Protein AF-A0A6F9B7X6-F1 (afdb_monomer)

Nearest PDB structures (foldseek):
  5b0z-assembly1_E  TM=9.258E-01  e=5.264E-12  Homo sapiens
  8guk-assembly1_E  TM=9.309E-01  e=2.416E-11  Homo sapiens
  3aze-assembly1_E  TM=9.045E-01  e=1.058E-11  Homo sapiens
  6hts-assembly1_M  TM=9.095E-01  e=1.549E-11  Homo sapiens
  5ong-assembly1_E  TM=9.096E-01  e=2.128E-11  Xenopus laevis

Secondary structure (DSSP, 8-state):
--SHHHHHHTT-SS-----HHHHHHHH-----S-HHHHHHHHHHHHHHH-TTPPPPHHHHHHHHHHHHHHHHHHHHHHHHHHHHTT-SS--HHHHHHHHHHHTTS-TT------TTSS----------

Mean predicted aligned err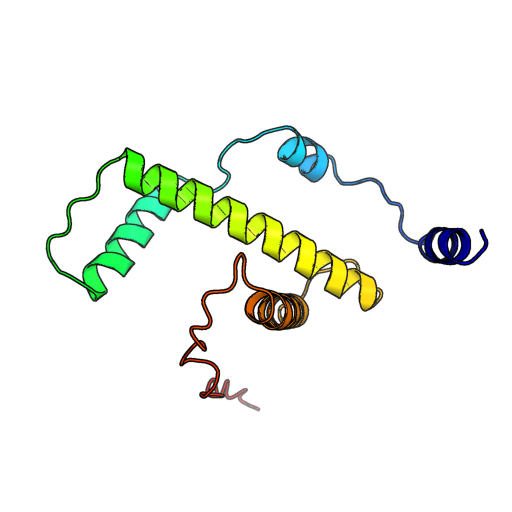or: 13.78 Å

Solvent-accessible surface area (backbone atoms only — not comparable to full-atom values): 8225 Å² total; per-residue (Å²): 136,75,62,68,54,54,60,56,59,75,61,73,83,62,88,84,66,77,49,74,62,58,58,47,58,74,71,46,90,71,81,85,69,62,66,68,67,51,52,49,50,55,50,56,62,45,45,79,78,42,79,91,75,83,80,55,74,66,56,56,48,51,53,48,53,54,50,51,53,51,51,51,55,49,49,54,47,13,46,51,46,19,47,74,70,76,36,91,67,73,51,74,70,25,45,54,48,30,48,62,55,45,72,73,63,49,94,73,87,71,88,69,79,67,83,73,83,75,69,100,76,80,86,76,80,77,82,132

Sequence (128 aa):
MDTLFAWMAHSLVSSNRPTREIRRYQKSTELLIRKLPFQRLVREIAQDFKTDLRFQSSAVMALQEASEAYLVGLFEDTNLCAIHAKRVTIMPKDIQLARRIHDRHGPIGDGVPDRNVLEPRLSVTIPR

pLDDT: mean 73.91, std 21.25, range [29.67, 95.12]

Radius of gyration: 19.61 Å; Cα contacts (8 Å, |Δi|>4): 41; chains: 1; bounding box: 54×37×49 Å

Structure (mmCIF, N/CA/C/O backbone):
data_AF-A0A6F9B7X6-F1
#
_entry.id   AF-A0A6F9B7X6-F1
#
loop_
_atom_site.group_PDB
_atom_site.id
_atom_site.type_symbol
_atom_site.label_atom_id
_atom_site.label_alt_id
_atom_site.label_comp_id
_atom_site.label_asym_id
_atom_site.label_entity_id
_atom_site.label_seq_id
_atom_site.pdbx_PDB_ins_code
_atom_site.Cartn_x
_atom_site.Cartn_y
_atom_site.Cartn_z
_atom_site.occupancy
_atom_site.B_iso_or_equiv
_atom_site.auth_seq_id
_atom_site.auth_comp_id
_atom_site.auth_asym_id
_atom_site.auth_atom_id
_atom_site.pdbx_PDB_model_num
ATOM 1 N N . MET A 1 1 ? 33.908 -16.698 -14.553 1.00 41.03 1 MET A N 1
ATOM 2 C CA . MET A 1 1 ? 33.518 -15.363 -14.050 1.00 41.03 1 MET A CA 1
ATOM 3 C C . MET A 1 1 ? 32.746 -14.601 -15.139 1.00 41.03 1 MET A C 1
ATOM 5 O O . MET A 1 1 ? 32.768 -13.381 -15.167 1.00 41.03 1 MET A O 1
ATOM 9 N N . ASP A 1 2 ? 31.994 -15.301 -16.008 1.00 42.72 2 ASP A N 1
ATOM 10 C CA . ASP A 1 2 ? 31.702 -14.783 -17.363 1.00 42.72 2 ASP A CA 1
ATOM 11 C C . ASP A 1 2 ? 30.225 -14.897 -17.778 1.00 42.72 2 ASP A C 1
ATOM 13 O O . ASP A 1 2 ? 29.870 -14.673 -18.929 1.00 42.72 2 ASP A O 1
ATOM 17 N N . THR A 1 3 ? 29.330 -15.195 -16.835 1.00 46.34 3 THR A N 1
ATOM 18 C CA . THR A 1 3 ? 27.869 -15.128 -17.042 1.00 46.34 3 THR A CA 1
ATOM 19 C C . THR A 1 3 ? 27.224 -13.988 -16.256 1.00 46.34 3 THR A C 1
ATOM 21 O O . THR A 1 3 ? 26.248 -13.397 -16.716 1.00 46.34 3 THR A O 1
ATOM 24 N N . LEU A 1 4 ? 27.813 -13.596 -15.119 1.00 41.03 4 LEU A N 1
ATOM 25 C CA . LEU A 1 4 ? 27.338 -12.472 -14.305 1.00 41.03 4 LEU A CA 1
ATOM 26 C C . LEU A 1 4 ? 27.542 -11.119 -15.016 1.00 41.03 4 LEU A C 1
ATOM 28 O O . LEU A 1 4 ? 26.680 -10.244 -14.955 1.00 41.03 4 LEU A O 1
ATOM 32 N N . PHE A 1 5 ? 28.641 -10.972 -15.767 1.00 46.03 5 PHE A N 1
ATOM 33 C CA . PHE A 1 5 ? 28.927 -9.762 -16.547 1.00 46.03 5 PHE A CA 1
ATOM 34 C C . PHE A 1 5 ? 28.038 -9.628 -17.795 1.00 46.03 5 PHE A C 1
ATOM 36 O O . PHE A 1 5 ? 27.675 -8.515 -18.166 1.00 46.03 5 PHE A O 1
ATOM 43 N N . ALA A 1 6 ? 27.610 -10.741 -18.402 1.00 44.38 6 ALA A N 1
ATOM 44 C CA . ALA A 1 6 ? 26.679 -10.727 -19.534 1.00 44.38 6 ALA A CA 1
ATOM 45 C C . ALA A 1 6 ? 25.256 -10.305 -19.112 1.00 44.38 6 ALA A C 1
ATOM 47 O O . ALA A 1 6 ? 24.579 -9.584 -19.846 1.00 44.38 6 ALA A O 1
ATOM 48 N N . TRP A 1 7 ? 24.829 -10.675 -17.898 1.00 48.44 7 TRP A N 1
ATOM 49 C CA . TRP A 1 7 ? 23.554 -10.229 -17.319 1.00 48.44 7 TRP A CA 1
ATOM 50 C C . TRP A 1 7 ? 23.579 -8.739 -16.931 1.00 48.44 7 TRP A C 1
ATOM 52 O O . TRP A 1 7 ? 22.594 -8.020 -17.122 1.00 48.44 7 TRP A O 1
ATOM 62 N N . MET A 1 8 ? 24.735 -8.242 -16.473 1.00 43.72 8 MET A N 1
ATOM 63 C CA . MET A 1 8 ? 24.955 -6.809 -16.248 1.00 43.72 8 MET A CA 1
ATOM 64 C C . MET A 1 8 ? 24.997 -6.003 -17.556 1.00 43.72 8 MET A C 1
ATOM 66 O O . MET A 1 8 ? 24.408 -4.926 -17.621 1.00 43.72 8 MET A O 1
ATOM 70 N N . ALA A 1 9 ? 25.642 -6.514 -18.609 1.00 43.12 9 ALA A N 1
ATOM 71 C CA . ALA A 1 9 ? 25.821 -5.783 -19.864 1.00 43.12 9 ALA A CA 1
ATOM 72 C C . ALA A 1 9 ? 24.552 -5.730 -20.737 1.00 43.12 9 ALA A C 1
ATOM 74 O O . ALA A 1 9 ? 24.307 -4.720 -21.391 1.00 43.12 9 ALA A O 1
ATOM 75 N N . HIS A 1 10 ? 23.698 -6.759 -20.712 1.00 45.78 10 HIS A N 1
ATOM 76 C CA . HIS A 1 10 ? 22.424 -6.743 -21.450 1.00 45.78 10 HIS A CA 1
ATOM 77 C C . HIS A 1 10 ? 21.326 -5.903 -20.761 1.00 45.78 10 HIS A C 1
ATOM 79 O O . HIS A 1 10 ? 20.299 -5.610 -21.368 1.00 45.78 10 HIS A O 1
ATOM 85 N N . SER A 1 11 ? 21.558 -5.451 -19.522 1.00 45.19 11 SER A N 1
ATOM 86 C CA . SER A 1 11 ? 20.676 -4.511 -18.811 1.00 45.19 11 SER A CA 1
ATOM 87 C C . SER A 1 11 ? 20.948 -3.031 -19.153 1.00 45.19 11 SER A C 1
ATOM 89 O O . SER A 1 11 ? 20.285 -2.141 -18.623 1.00 45.19 11 SER A O 1
ATOM 91 N N . LEU A 1 12 ? 21.904 -2.734 -20.045 1.00 47.12 12 LEU A N 1
ATOM 92 C CA . LEU A 1 12 ? 22.328 -1.371 -20.398 1.00 47.12 12 LEU A CA 1
ATOM 93 C C . LEU A 1 12 ? 21.539 -0.757 -21.570 1.00 47.12 12 LEU A C 1
ATOM 95 O O . LEU A 1 12 ? 22.137 -0.219 -22.491 1.00 47.12 12 LEU A O 1
ATOM 99 N N . VAL A 1 13 ? 20.203 -0.764 -21.525 1.00 52.03 13 VAL A N 1
ATOM 100 C CA . VAL A 1 13 ? 19.378 0.264 -22.200 1.00 52.03 13 VAL A CA 1
ATOM 101 C C . VAL A 1 13 ? 18.134 0.540 -21.354 1.00 52.03 13 VAL A C 1
ATOM 103 O O . VAL A 1 13 ? 17.020 0.130 -21.656 1.00 52.03 13 VAL A O 1
ATOM 106 N N . SER A 1 14 ? 18.328 1.252 -20.255 1.00 42.03 14 SER A N 1
ATOM 107 C CA . SER A 1 14 ? 17.333 2.186 -19.735 1.00 42.03 14 SER A CA 1
ATOM 108 C C . SER A 1 14 ? 18.090 3.140 -18.835 1.00 42.03 14 SER A C 1
ATOM 110 O O . SER A 1 14 ? 18.809 2.701 -17.940 1.00 42.03 14 SER A O 1
ATOM 112 N N . SER A 1 15 ? 18.016 4.434 -19.120 1.00 45.91 15 SER A N 1
ATOM 113 C CA . SER A 1 15 ? 18.638 5.508 -18.348 1.00 45.91 15 SER A CA 1
ATOM 114 C C . SER A 1 15 ? 18.279 5.383 -16.860 1.00 45.91 15 SER A C 1
ATOM 116 O O . SER A 1 15 ? 17.266 5.906 -16.407 1.00 45.91 15 SER A O 1
ATOM 118 N N . ASN A 1 16 ? 19.100 4.665 -16.089 1.00 55.75 16 ASN A N 1
ATOM 119 C CA . ASN A 1 16 ? 18.772 4.221 -14.737 1.00 55.75 16 ASN A CA 1
ATOM 120 C C . ASN A 1 16 ? 19.094 5.313 -13.709 1.00 55.75 16 ASN A C 1
ATOM 122 O O . ASN A 1 16 ? 19.983 5.190 -12.865 1.00 55.75 16 ASN A O 1
ATOM 126 N N . ARG A 1 17 ? 18.395 6.445 -13.811 1.00 53.75 17 ARG A N 1
ATOM 127 C CA . ARG A 1 17 ? 18.284 7.380 -12.693 1.00 53.75 17 ARG A CA 1
ATOM 128 C C . ARG A 1 17 ? 16.959 7.083 -12.001 1.00 53.75 17 ARG A C 1
ATOM 130 O O . ARG A 1 17 ? 15.936 7.549 -12.501 1.00 53.75 17 ARG A O 1
ATOM 137 N N . PRO A 1 18 ? 16.954 6.356 -10.865 1.00 59.44 18 PRO A N 1
ATOM 138 C CA . PRO A 1 18 ? 15.759 6.284 -10.039 1.00 59.44 18 PRO A CA 1
ATOM 139 C C . PRO A 1 18 ? 15.314 7.714 -9.753 1.00 59.44 18 PRO A C 1
ATOM 141 O O . PRO A 1 18 ? 16.144 8.567 -9.400 1.00 59.44 18 PRO A O 1
ATOM 144 N N . THR A 1 19 ? 14.034 7.978 -10.009 1.00 74.19 19 THR A N 1
ATOM 145 C CA . THR A 1 19 ? 13.448 9.310 -9.900 1.00 74.19 19 THR A CA 1
ATOM 146 C C . THR A 1 19 ? 13.713 9.877 -8.505 1.00 74.19 19 THR A C 1
ATOM 148 O O . THR A 1 19 ? 13.932 9.147 -7.533 1.00 74.19 19 THR A O 1
ATOM 151 N N . ARG A 1 20 ? 13.718 11.210 -8.388 1.00 81.94 20 ARG A N 1
ATOM 152 C CA . ARG A 1 20 ? 13.938 11.896 -7.103 1.00 81.94 20 ARG A CA 1
ATOM 153 C C . ARG A 1 20 ? 12.994 11.379 -6.008 1.00 81.94 20 ARG A C 1
ATOM 155 O O . ARG A 1 20 ? 13.384 11.334 -4.848 1.00 81.94 20 ARG A O 1
ATOM 162 N N . GLU A 1 21 ? 11.790 10.970 -6.394 1.00 79.62 21 GLU A N 1
ATOM 163 C CA . GLU A 1 21 ? 10.777 10.390 -5.513 1.00 79.62 21 GLU A CA 1
ATOM 164 C C . GLU A 1 21 ? 11.175 9.012 -4.989 1.00 79.62 21 GLU A C 1
ATOM 166 O O . GLU A 1 21 ? 11.149 8.818 -3.780 1.00 79.62 21 GLU A O 1
ATOM 171 N N . ILE A 1 22 ? 11.650 8.100 -5.847 1.00 82.06 22 ILE A N 1
ATOM 172 C CA . ILE A 1 22 ? 12.121 6.771 -5.416 1.00 82.06 22 ILE A CA 1
ATOM 173 C C . ILE A 1 22 ? 13.239 6.920 -4.381 1.00 82.06 22 ILE A C 1
ATOM 175 O O . ILE A 1 22 ? 13.186 6.323 -3.313 1.00 82.06 22 ILE A O 1
ATOM 179 N N . ARG A 1 23 ? 14.215 7.796 -4.643 1.00 82.88 23 ARG A N 1
ATOM 180 C CA . ARG A 1 23 ? 15.321 8.043 -3.700 1.00 82.88 23 ARG A CA 1
ATOM 181 C C . ARG A 1 23 ? 14.854 8.668 -2.388 1.00 82.88 23 ARG A C 1
ATOM 183 O O . ARG A 1 23 ? 15.449 8.415 -1.346 1.00 82.88 23 ARG A O 1
ATOM 190 N N . ARG A 1 24 ? 13.829 9.522 -2.442 1.00 84.25 24 ARG A N 1
ATOM 191 C CA . ARG A 1 24 ? 13.240 10.143 -1.254 1.00 84.25 24 ARG A CA 1
ATOM 192 C C . ARG A 1 24 ? 12.545 9.087 -0.395 1.00 84.25 24 ARG A C 1
ATOM 194 O O . ARG A 1 24 ? 12.871 8.997 0.781 1.00 84.25 24 ARG A O 1
ATOM 201 N N . TYR A 1 25 ? 11.657 8.290 -0.987 1.00 85.81 25 TYR A N 1
ATOM 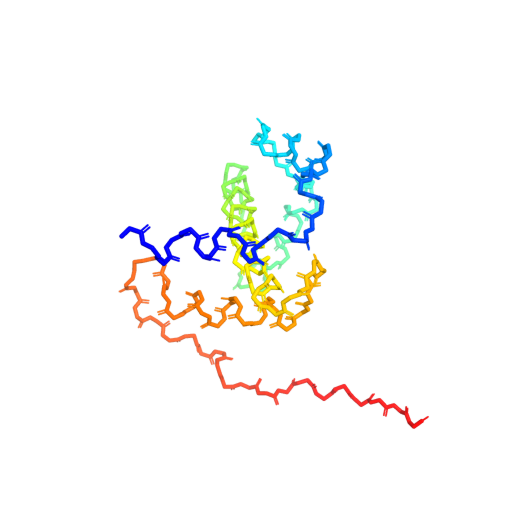202 C CA . TYR A 1 25 ? 10.862 7.286 -0.273 1.00 85.81 25 TYR A CA 1
ATOM 203 C C . TYR A 1 25 ? 11.665 6.059 0.161 1.00 85.81 25 TYR A C 1
ATOM 205 O O . TYR A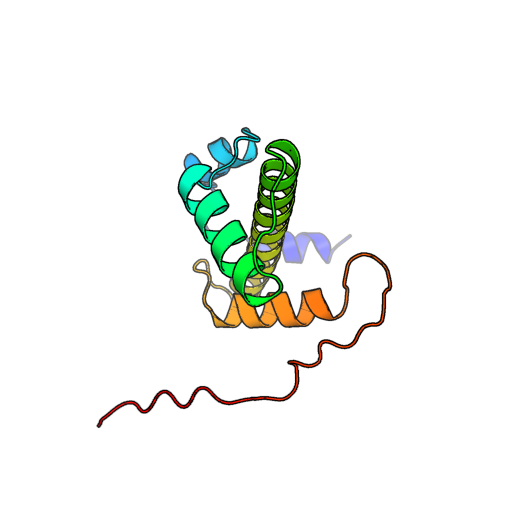 1 25 ? 11.306 5.432 1.141 1.00 85.81 25 TYR A O 1
ATOM 213 N N . GLN A 1 26 ? 12.785 5.747 -0.496 1.00 82.69 26 GLN A N 1
ATOM 214 C CA . GLN A 1 26 ? 13.726 4.733 -0.002 1.00 82.69 26 GLN A CA 1
ATOM 215 C C . GLN A 1 26 ? 14.563 5.221 1.191 1.00 82.69 26 GLN A C 1
ATOM 217 O O . GLN A 1 26 ? 15.135 4.410 1.913 1.00 82.69 26 GLN A O 1
ATOM 222 N N . LYS A 1 27 ? 14.682 6.541 1.388 1.00 85.31 27 LYS A N 1
ATOM 223 C CA . LYS A 1 27 ? 15.439 7.131 2.503 1.00 85.31 27 LYS A CA 1
ATOM 224 C C . LYS A 1 27 ? 14.561 7.396 3.726 1.00 85.31 27 LYS A C 1
ATOM 226 O O . LYS A 1 27 ? 15.079 7.423 4.841 1.00 85.31 27 LYS A O 1
ATOM 231 N N . SER A 1 28 ? 13.270 7.645 3.529 1.00 83.56 28 SER A N 1
ATOM 232 C CA . SER A 1 28 ? 12.305 7.791 4.615 1.00 83.56 28 SER A CA 1
ATOM 233 C C . SER A 1 28 ? 11.634 6.457 4.939 1.00 83.56 28 SER A C 1
ATOM 235 O O . SER A 1 28 ? 11.444 5.612 4.078 1.00 83.56 28 SER A O 1
ATOM 237 N N . THR A 1 29 ? 11.250 6.279 6.200 1.00 83.25 29 THR A N 1
ATOM 238 C CA . THR A 1 29 ? 10.417 5.158 6.671 1.00 83.25 29 THR A CA 1
ATOM 239 C C . THR A 1 29 ? 9.039 5.667 7.098 1.00 83.25 29 THR A C 1
ATOM 241 O O . THR A 1 29 ? 8.433 5.162 8.041 1.00 83.25 29 THR A O 1
ATOM 244 N N . GLU A 1 30 ? 8.589 6.764 6.486 1.00 87.00 30 GLU A N 1
ATOM 245 C CA . GLU A 1 30 ? 7.296 7.365 6.796 1.00 87.00 30 GLU A CA 1
ATOM 246 C C . GLU A 1 30 ? 6.175 6.563 6.133 1.00 87.00 30 GLU A C 1
ATOM 248 O O . GLU A 1 30 ? 6.301 6.152 4.982 1.00 87.00 30 GLU A O 1
ATOM 253 N N . LEU A 1 31 ? 5.074 6.365 6.859 1.00 88.75 31 LEU A N 1
ATOM 254 C CA . LEU A 1 31 ? 3.888 5.719 6.309 1.00 88.75 31 LEU A CA 1
ATOM 255 C C . LEU A 1 31 ? 3.283 6.596 5.211 1.00 88.75 31 LEU A C 1
ATOM 257 O O . LEU A 1 31 ? 3.012 7.783 5.425 1.00 88.75 31 LEU A O 1
ATOM 261 N N . LEU A 1 32 ? 3.064 6.003 4.044 1.00 91.12 32 LEU A N 1
ATOM 262 C CA . LEU A 1 32 ? 2.601 6.698 2.846 1.00 91.12 32 LEU A CA 1
ATOM 263 C C . LEU A 1 32 ? 1.073 6.771 2.788 1.00 91.12 32 LEU A C 1
ATOM 265 O O . LEU A 1 32 ? 0.512 7.699 2.195 1.00 91.12 32 LEU A O 1
ATOM 269 N N . ILE A 1 33 ? 0.379 5.824 3.425 1.00 92.00 33 ILE A N 1
ATOM 270 C CA . ILE A 1 33 ? -1.081 5.811 3.476 1.00 92.00 33 ILE A CA 1
ATOM 271 C C . ILE A 1 33 ? -1.556 6.737 4.603 1.00 92.00 33 ILE A C 1
ATOM 273 O O . ILE A 1 33 ? -1.077 6.718 5.739 1.00 92.00 33 ILE A O 1
ATOM 277 N N . ARG A 1 34 ? -2.556 7.578 4.314 1.00 94.31 34 ARG A N 1
ATOM 278 C CA . ARG A 1 34 ? -3.160 8.433 5.346 1.00 94.31 34 ARG A CA 1
ATOM 279 C C . ARG A 1 34 ? -3.827 7.563 6.422 1.00 94.31 34 ARG A C 1
ATOM 281 O O . ARG A 1 34 ? -4.672 6.727 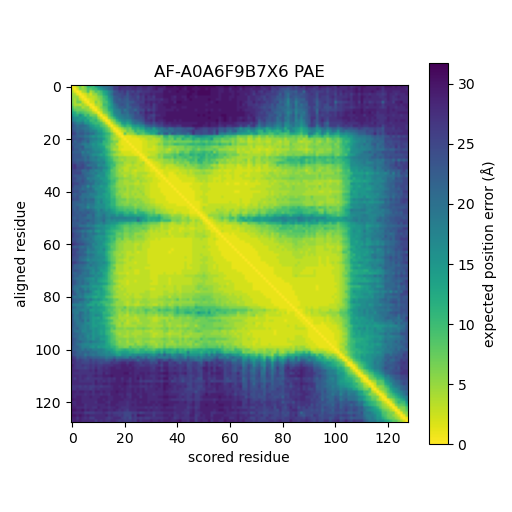6.114 1.00 94.31 34 ARG A O 1
ATOM 288 N N . LYS A 1 35 ? -3.528 7.842 7.694 1.00 90.88 35 LYS A N 1
ATOM 289 C CA . LYS A 1 35 ? -3.991 7.041 8.846 1.00 90.88 35 LYS A CA 1
ATOM 290 C C . LYS A 1 35 ? -5.519 6.946 8.974 1.00 90.88 35 LYS A C 1
ATOM 292 O O . LYS A 1 35 ? -6.053 5.875 9.229 1.00 90.88 35 LYS A O 1
ATOM 297 N N . LEU A 1 36 ? -6.242 8.055 8.779 1.00 92.94 36 LEU A N 1
ATOM 298 C CA . LEU A 1 36 ? -7.703 8.093 8.949 1.00 92.94 36 LEU A CA 1
ATOM 299 C C . LEU A 1 36 ? -8.475 7.210 7.944 1.00 92.94 36 LEU A C 1
ATOM 301 O O . LEU A 1 36 ? -9.321 6.437 8.396 1.00 92.94 36 LEU A O 1
ATOM 305 N N . PRO A 1 37 ? -8.243 7.286 6.616 1.00 95.12 37 PRO A N 1
ATOM 306 C CA . PRO A 1 37 ? -8.915 6.388 5.677 1.00 95.12 37 PRO A CA 1
ATOM 307 C C . PRO A 1 37 ? -8.502 4.923 5.869 1.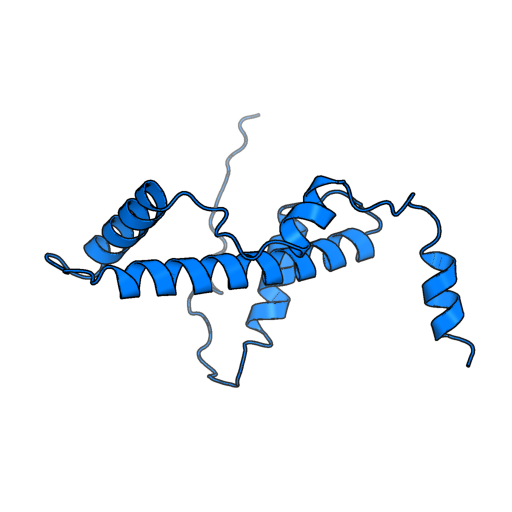00 95.12 37 PRO A C 1
ATOM 309 O O . PRO A 1 37 ? -9.374 4.064 5.809 1.00 95.12 37 PRO A O 1
ATOM 312 N N . PHE A 1 38 ? -7.233 4.635 6.191 1.00 95.06 38 PHE A N 1
ATOM 313 C CA . PHE A 1 38 ? -6.802 3.266 6.503 1.00 95.06 38 PHE A CA 1
ATOM 314 C C . PHE A 1 38 ? -7.541 2.704 7.724 1.00 95.06 38 PHE A C 1
ATOM 316 O O . PHE A 1 38 ? -8.092 1.610 7.683 1.00 95.06 38 PHE A O 1
ATOM 323 N N . GLN A 1 39 ? -7.655 3.493 8.794 1.00 93.69 39 GLN A N 1
ATOM 324 C CA . GLN A 1 39 ? -8.412 3.103 9.981 1.00 93.69 39 GLN A CA 1
ATOM 325 C C . GLN A 1 39 ? -9.899 2.849 9.682 1.00 93.69 39 GLN A C 1
ATOM 327 O O . GLN A 1 39 ? -10.490 1.957 10.291 1.00 93.69 39 GLN A O 1
ATOM 332 N N . ARG A 1 40 ? -10.522 3.636 8.793 1.00 94.25 40 ARG A N 1
ATOM 333 C CA . ARG A 1 40 ? -11.917 3.411 8.373 1.00 94.25 40 ARG A CA 1
ATOM 334 C C . ARG A 1 40 ? -12.055 2.085 7.630 1.00 94.25 40 ARG A C 1
ATOM 336 O O . ARG A 1 40 ? -12.920 1.305 8.001 1.00 94.25 40 ARG A O 1
ATOM 343 N N . LEU A 1 41 ? -11.148 1.809 6.694 1.00 94.56 41 LEU A N 1
ATOM 344 C CA . LEU A 1 41 ? -11.113 0.555 5.941 1.00 94.56 41 LEU A CA 1
ATOM 345 C C . LEU A 1 41 ? -10.943 -0.665 6.858 1.00 94.56 41 LEU A C 1
ATOM 347 O O . LEU A 1 41 ? -11.680 -1.635 6.739 1.00 94.56 41 LEU A O 1
ATOM 351 N N . VAL A 1 42 ? -10.014 -0.605 7.817 1.00 93.75 42 VAL A N 1
ATOM 352 C CA . VAL A 1 42 ? -9.805 -1.697 8.785 1.00 93.75 42 VAL A CA 1
ATOM 353 C C . VAL A 1 42 ? -11.079 -1.982 9.582 1.00 93.75 42 VAL A C 1
ATOM 355 O O . VAL A 1 42 ? -11.409 -3.140 9.823 1.00 93.75 42 VAL A O 1
ATOM 358 N N . ARG A 1 43 ? -11.809 -0.938 9.993 1.00 91.75 43 ARG A N 1
ATOM 359 C CA . ARG A 1 43 ? -13.063 -1.094 10.744 1.00 91.75 43 ARG A CA 1
ATOM 360 C C . ARG A 1 43 ? -14.197 -1.628 9.882 1.00 91.75 43 ARG A C 1
ATOM 362 O O . ARG A 1 43 ? -14.954 -2.444 10.381 1.00 91.75 43 ARG A O 1
ATOM 369 N N . GLU A 1 44 ? -14.295 -1.178 8.636 1.00 93.12 44 GLU A N 1
ATOM 370 C CA . GLU A 1 44 ? -15.273 -1.668 7.662 1.00 93.12 44 GLU A CA 1
ATOM 371 C C . GLU A 1 44 ? -15.109 -3.176 7.449 1.00 93.12 44 GLU A C 1
ATOM 373 O O . GLU A 1 44 ? -16.028 -3.931 7.743 1.00 93.12 44 GLU A O 1
ATOM 378 N N . ILE A 1 45 ? -13.896 -3.621 7.108 1.00 93.00 45 ILE A N 1
ATOM 379 C CA . ILE A 1 45 ? -13.588 -5.044 6.905 1.00 93.00 45 ILE A CA 1
ATOM 380 C C . ILE A 1 45 ? -13.838 -5.851 8.185 1.00 93.00 45 ILE A C 1
ATOM 382 O O . ILE A 1 45 ? -14.403 -6.935 8.143 1.00 93.00 45 ILE A O 1
ATOM 386 N N . ALA A 1 46 ? -13.417 -5.345 9.346 1.00 91.62 46 ALA A N 1
ATOM 387 C CA . ALA A 1 46 ? -13.591 -6.061 10.607 1.00 91.62 46 ALA A CA 1
ATOM 388 C C . ALA A 1 46 ? -15.060 -6.228 11.018 1.00 91.62 46 ALA A C 1
ATOM 390 O O . ALA A 1 46 ? -15.409 -7.235 11.638 1.00 91.62 46 ALA A O 1
ATOM 391 N N . GLN A 1 47 ? -15.903 -5.253 10.672 1.00 91.81 47 GLN A N 1
ATOM 392 C CA . GLN A 1 47 ? -17.329 -5.285 10.967 1.00 91.81 47 GLN A CA 1
ATOM 393 C C . GLN A 1 47 ? -18.033 -6.430 10.225 1.00 91.81 47 GLN A C 1
ATOM 395 O O . GLN A 1 47 ? -18.951 -7.021 10.792 1.00 91.81 47 GLN A O 1
ATOM 400 N N . ASP A 1 48 ? -17.565 -6.791 9.024 1.00 92.00 48 ASP A N 1
ATOM 401 C CA . ASP A 1 48 ? -18.104 -7.913 8.242 1.00 92.00 48 ASP A CA 1
ATOM 402 C C . ASP A 1 48 ? -17.879 -9.274 8.925 1.00 92.00 48 ASP A C 1
ATOM 404 O O . ASP A 1 48 ? -18.642 -10.215 8.714 1.00 92.00 48 ASP A O 1
ATOM 408 N N . PHE A 1 49 ? -16.853 -9.387 9.779 1.00 89.88 49 PHE A N 1
ATOM 409 C CA . PHE A 1 49 ? -16.558 -10.617 10.521 1.00 89.88 49 PHE A CA 1
ATOM 410 C C . PHE A 1 49 ? -17.211 -10.649 11.901 1.00 89.88 49 PHE A C 1
ATOM 412 O O . PHE A 1 49 ? -17.683 -11.700 12.342 1.00 89.88 49 PHE A O 1
ATOM 419 N N . LYS A 1 50 ? -17.195 -9.525 12.625 1.00 90.25 50 LYS A N 1
ATOM 420 C CA . LYS A 1 50 ? -17.767 -9.436 13.970 1.00 90.25 50 LYS A CA 1
ATOM 421 C C . LYS A 1 50 ? -18.190 -8.009 14.292 1.00 90.25 50 LYS A C 1
ATOM 423 O O . LYS A 1 50 ? -17.384 -7.081 14.247 1.00 90.25 50 LYS A O 1
ATOM 428 N N . THR A 1 51 ? -19.442 -7.858 14.712 1.00 86.94 51 THR A N 1
ATOM 429 C CA . THR A 1 51 ? -19.979 -6.580 15.179 1.00 86.94 51 THR A CA 1
ATOM 430 C C . THR A 1 51 ? -19.377 -6.190 16.540 1.00 86.94 51 THR A C 1
ATOM 432 O O . THR A 1 51 ? -19.050 -7.051 17.359 1.00 86.94 51 THR A O 1
ATOM 435 N N . ASP A 1 52 ? -19.216 -4.884 16.777 1.00 85.38 52 ASP A N 1
ATOM 436 C CA . ASP A 1 52 ? -18.755 -4.271 18.041 1.00 85.38 52 ASP A CA 1
ATOM 437 C C . ASP A 1 52 ? -17.279 -4.500 18.427 1.00 85.38 52 ASP A C 1
ATOM 439 O O . ASP A 1 52 ? -16.900 -4.475 19.603 1.00 85.38 52 ASP A O 1
ATOM 443 N N . LEU A 1 53 ? -16.393 -4.655 17.439 1.00 88.25 53 LEU A N 1
ATOM 444 C CA . LEU A 1 53 ? -14.949 -4.720 17.676 1.00 88.25 53 LEU A CA 1
ATOM 445 C C . LEU A 1 53 ? -14.340 -3.346 18.019 1.00 88.25 53 LEU A C 1
ATOM 447 O O . LEU A 1 53 ? -14.435 -2.365 17.274 1.00 88.25 53 LEU A O 1
ATOM 451 N N . ARG A 1 54 ? -13.623 -3.285 19.148 1.00 90.25 54 ARG A N 1
ATOM 452 C CA . ARG A 1 54 ? -12.831 -2.116 19.557 1.00 90.25 54 ARG A CA 1
ATOM 453 C C . ARG A 1 54 ? -11.359 -2.346 19.231 1.00 90.25 54 ARG A C 1
ATOM 455 O O . ARG A 1 54 ? -10.732 -3.253 19.762 1.00 90.25 54 ARG A O 1
ATOM 462 N N . PHE A 1 55 ? -10.800 -1.479 18.394 1.00 90.25 55 PHE A N 1
ATOM 463 C CA . PHE A 1 55 ? -9.382 -1.498 18.043 1.00 90.25 55 PHE A CA 1
ATOM 464 C C . PHE A 1 55 ? -8.565 -0.582 18.949 1.00 90.25 55 PHE A C 1
ATOM 466 O O . PHE A 1 55 ? -8.918 0.587 19.133 1.00 90.25 55 PHE A O 1
ATOM 473 N N . GLN A 1 56 ? -7.441 -1.095 19.446 1.00 94.62 56 GLN A N 1
ATOM 474 C CA . GLN A 1 56 ? -6.386 -0.278 20.038 1.00 94.62 56 GLN A CA 1
ATOM 475 C C . GLN A 1 56 ? -5.698 0.553 18.944 1.00 94.62 56 GLN A C 1
ATOM 477 O O . GLN A 1 56 ? -5.536 0.091 17.814 1.00 94.62 56 GLN A O 1
ATOM 482 N N . SER A 1 57 ? -5.265 1.772 19.269 1.00 89.94 57 SER A N 1
ATOM 483 C CA . SER A 1 57 ? -4.561 2.645 18.318 1.00 89.94 57 SER A CA 1
ATOM 484 C C . SER A 1 57 ? -3.263 2.020 17.792 1.00 89.94 57 SER A C 1
ATOM 486 O O . SER A 1 57 ? -2.993 2.100 16.597 1.00 89.94 57 SER A O 1
ATOM 488 N N . SER A 1 58 ? -2.498 1.341 18.652 1.00 93.00 58 SER A N 1
ATOM 489 C CA . SER A 1 58 ? -1.281 0.614 18.264 1.00 93.00 58 SER A CA 1
ATOM 490 C C . SER A 1 58 ? -1.561 -0.569 17.336 1.00 93.00 58 SER A C 1
ATOM 492 O O . SER A 1 58 ? -0.775 -0.816 16.431 1.00 93.00 58 SER A O 1
ATOM 494 N N . ALA A 1 59 ? -2.692 -1.262 17.503 1.00 93.19 59 ALA A N 1
ATOM 495 C CA . ALA A 1 59 ? -3.065 -2.375 16.632 1.00 93.19 59 ALA A CA 1
ATOM 496 C C . ALA A 1 59 ? -3.335 -1.898 15.197 1.00 93.19 59 ALA A C 1
ATOM 498 O O . ALA A 1 59 ? -2.868 -2.510 14.244 1.00 93.19 59 ALA A O 1
ATOM 499 N N . VAL A 1 60 ? -4.033 -0.767 15.036 1.00 92.75 60 VAL A N 1
ATOM 500 C CA . VAL A 1 60 ? -4.271 -0.175 13.706 1.00 92.75 60 VAL A CA 1
ATOM 501 C C . VAL A 1 60 ? -2.960 0.280 13.060 1.00 92.75 60 VAL A C 1
ATOM 503 O O . VAL A 1 60 ? -2.779 0.091 11.862 1.00 92.75 60 VAL A O 1
ATOM 506 N N . MET A 1 61 ? -2.034 0.836 13.846 1.00 92.38 61 MET A N 1
ATOM 507 C CA . MET A 1 61 ? -0.705 1.220 13.357 1.00 92.38 61 MET A CA 1
ATOM 508 C C . MET A 1 61 ? 0.113 0.009 12.899 1.00 92.38 61 MET A C 1
ATOM 510 O O . MET A 1 61 ? 0.664 0.042 11.806 1.00 92.38 61 MET A O 1
ATOM 514 N N . ALA A 1 62 ? 0.126 -1.075 13.677 1.00 93.38 62 ALA A N 1
ATOM 515 C CA . ALA A 1 62 ? 0.821 -2.307 13.308 1.00 93.38 62 ALA A CA 1
ATOM 516 C C . ALA A 1 62 ? 0.244 -2.932 12.026 1.00 93.38 62 ALA A C 1
ATOM 518 O O . ALA A 1 62 ? 0.993 -3.365 11.154 1.00 93.38 62 ALA A O 1
ATOM 519 N N . LEU A 1 63 ? -1.087 -2.924 11.870 1.00 93.88 63 LEU A N 1
ATOM 520 C CA . LEU A 1 63 ? -1.741 -3.357 10.630 1.00 93.88 63 LEU A CA 1
ATOM 521 C C . LEU A 1 63 ? -1.320 -2.498 9.438 1.00 93.88 63 LEU A C 1
ATOM 523 O O . LEU A 1 63 ? -1.119 -3.027 8.346 1.00 93.88 63 LEU A O 1
ATOM 527 N N . GLN A 1 64 ? -1.185 -1.187 9.640 1.00 94.06 64 GLN A N 1
ATOM 528 C CA . GLN A 1 64 ? -0.748 -0.279 8.589 1.00 94.06 64 GLN A CA 1
ATOM 529 C C . GLN A 1 64 ? 0.702 -0.546 8.183 1.00 94.06 64 GLN A C 1
ATOM 531 O O . GLN A 1 64 ? 0.978 -0.689 6.996 1.00 94.06 64 GLN A O 1
ATOM 536 N N . GLU A 1 65 ? 1.604 -0.669 9.155 1.00 91.12 65 GLU A N 1
ATOM 537 C CA . GLU A 1 65 ? 3.017 -0.980 8.917 1.00 91.12 65 GLU A CA 1
ATOM 538 C C . GLU A 1 65 ? 3.179 -2.303 8.161 1.00 91.12 65 GLU A C 1
ATOM 540 O O . GLU A 1 65 ? 3.860 -2.346 7.138 1.00 91.12 65 GLU A O 1
ATOM 545 N N . ALA A 1 66 ? 2.492 -3.360 8.602 1.00 92.00 66 ALA A N 1
ATOM 546 C CA . ALA A 1 66 ? 2.526 -4.658 7.935 1.00 92.00 66 ALA A CA 1
ATOM 547 C C . ALA A 1 66 ? 1.964 -4.593 6.504 1.00 92.00 66 ALA A C 1
ATOM 549 O O . ALA A 1 66 ? 2.543 -5.167 5.582 1.00 92.00 66 ALA A O 1
ATOM 550 N N . SER A 1 67 ? 0.859 -3.866 6.303 1.00 92.69 67 SER A N 1
ATOM 551 C CA . SER A 1 67 ? 0.228 -3.729 4.984 1.00 92.69 67 SER A CA 1
ATOM 552 C C . SER A 1 67 ? 1.110 -2.954 4.005 1.00 92.69 67 SER A C 1
ATOM 554 O O . SER A 1 67 ? 1.261 -3.366 2.857 1.00 92.69 67 SER A O 1
ATOM 556 N N . GLU A 1 68 ? 1.707 -1.842 4.438 1.00 90.75 68 GLU A N 1
ATOM 557 C CA . GLU A 1 68 ? 2.604 -1.053 3.589 1.00 90.75 68 GLU A CA 1
ATOM 558 C C . GLU A 1 68 ? 3.892 -1.820 3.271 1.00 90.75 68 GLU A C 1
ATOM 560 O O . GLU A 1 68 ? 4.299 -1.849 2.111 1.00 90.75 68 GLU A O 1
ATOM 565 N N . ALA A 1 69 ? 4.481 -2.515 4.250 1.00 88.75 69 ALA A N 1
ATOM 566 C CA . ALA A 1 69 ? 5.652 -3.361 4.023 1.00 88.75 69 ALA A CA 1
ATOM 567 C C . ALA A 1 69 ? 5.368 -4.479 3.004 1.00 88.75 69 ALA A C 1
ATOM 569 O O . ALA A 1 69 ? 6.161 -4.700 2.088 1.00 88.75 69 ALA A O 1
ATOM 570 N N . TYR A 1 70 ? 4.210 -5.137 3.117 1.00 89.31 70 TYR A N 1
ATOM 571 C CA . TYR A 1 70 ? 3.781 -6.157 2.161 1.00 89.31 70 TYR A CA 1
ATOM 572 C C . TYR A 1 70 ? 3.617 -5.589 0.744 1.00 89.31 70 TYR A C 1
ATOM 574 O O . TYR A 1 70 ? 4.109 -6.170 -0.223 1.00 89.31 70 TYR A O 1
ATOM 582 N N . LEU A 1 71 ? 2.962 -4.431 0.608 1.00 89.19 71 LEU A N 1
ATOM 583 C CA . LEU A 1 71 ? 2.764 -3.793 -0.695 1.00 89.19 71 LEU A CA 1
ATOM 584 C C . LEU A 1 71 ? 4.088 -3.371 -1.337 1.00 89.19 71 LEU A C 1
ATOM 586 O O . LEU A 1 71 ? 4.245 -3.547 -2.542 1.00 89.19 71 LEU A O 1
ATOM 590 N N . VAL A 1 72 ? 5.043 -2.854 -0.558 1.00 89.94 72 VAL A N 1
ATOM 591 C CA . VAL A 1 72 ? 6.381 -2.506 -1.062 1.00 89.94 72 VAL A CA 1
ATOM 592 C C . VAL A 1 72 ? 7.084 -3.744 -1.622 1.00 89.94 72 VAL A C 1
ATOM 594 O O . VAL A 1 72 ? 7.496 -3.710 -2.780 1.00 89.94 72 VAL A O 1
ATOM 597 N N . GLY A 1 73 ? 7.130 -4.852 -0.872 1.00 87.88 73 GLY A N 1
ATOM 598 C CA . GLY A 1 73 ? 7.730 -6.103 -1.354 1.00 87.88 73 GLY A CA 1
ATOM 599 C C . GLY A 1 73 ? 7.042 -6.644 -2.612 1.00 87.88 73 GLY A C 1
ATOM 600 O O . GLY A 1 73 ? 7.697 -6.998 -3.591 1.00 87.88 73 GLY A O 1
ATOM 601 N N . LEU A 1 74 ? 5.706 -6.605 -2.654 1.00 87.38 74 LEU A N 1
ATOM 602 C CA . LEU A 1 74 ? 4.955 -7.018 -3.840 1.00 87.38 74 LEU A CA 1
ATOM 603 C C . LEU A 1 74 ? 5.268 -6.141 -5.064 1.00 87.38 74 LEU A C 1
ATOM 605 O O . LEU A 1 74 ? 5.335 -6.648 -6.188 1.00 87.38 74 LEU A O 1
ATOM 609 N N . PHE A 1 75 ? 5.449 -4.831 -4.882 1.00 88.94 75 PHE A N 1
ATOM 610 C CA . PHE A 1 75 ? 5.817 -3.929 -5.974 1.00 88.94 75 PHE A CA 1
ATOM 611 C C . PHE A 1 75 ? 7.258 -4.129 -6.447 1.00 88.94 75 PHE A C 1
ATOM 613 O O . PHE A 1 75 ? 7.509 -3.975 -7.644 1.00 88.94 75 PHE A O 1
ATOM 620 N N . GLU A 1 76 ? 8.180 -4.516 -5.567 1.00 86.75 76 GLU A N 1
ATOM 621 C CA . GLU A 1 76 ? 9.537 -4.918 -5.949 1.00 86.75 76 GLU A CA 1
ATOM 622 C C . GLU A 1 76 ? 9.506 -6.158 -6.856 1.00 86.75 76 GLU A C 1
ATOM 624 O O . GLU A 1 76 ? 10.039 -6.115 -7.970 1.00 86.75 76 GLU A O 1
ATOM 629 N N . ASP A 1 77 ? 8.775 -7.205 -6.460 1.00 87.44 77 ASP A N 1
ATOM 630 C CA . ASP A 1 77 ? 8.591 -8.426 -7.260 1.00 87.44 77 ASP A CA 1
ATOM 631 C C . ASP A 1 77 ? 7.879 -8.143 -8.596 1.00 87.44 77 ASP A C 1
ATOM 633 O O . ASP A 1 77 ? 8.264 -8.635 -9.663 1.00 87.44 77 ASP A O 1
ATOM 637 N N . THR A 1 78 ? 6.851 -7.291 -8.565 1.00 87.62 78 THR A N 1
ATOM 638 C CA . THR A 1 78 ? 6.117 -6.851 -9.762 1.00 87.62 78 THR A CA 1
ATOM 639 C C . THR A 1 78 ? 7.031 -6.090 -10.724 1.00 87.62 78 THR A C 1
ATOM 641 O O . THR A 1 78 ? 6.956 -6.280 -11.942 1.00 87.62 78 THR A O 1
ATOM 644 N N . ASN A 1 79 ? 7.912 -5.237 -10.199 1.00 89.06 79 ASN A N 1
ATOM 645 C CA . ASN A 1 79 ? 8.873 -4.489 -10.999 1.00 89.06 79 ASN A CA 1
ATOM 646 C C . ASN A 1 79 ? 9.880 -5.429 -11.683 1.00 89.06 79 ASN A C 1
ATOM 648 O O . ASN A 1 79 ? 10.155 -5.271 -12.873 1.00 89.06 79 ASN A O 1
ATOM 652 N N . LEU A 1 80 ? 10.355 -6.468 -10.986 1.00 86.12 80 LEU A N 1
ATOM 653 C CA . LEU A 1 80 ? 11.193 -7.512 -11.587 1.00 86.12 80 LEU A CA 1
ATOM 654 C C . LEU A 1 80 ? 10.460 -8.259 -12.712 1.00 86.12 80 LEU A C 1
ATOM 656 O O . LEU A 1 80 ? 11.043 -8.492 -13.774 1.00 86.12 80 LEU A O 1
ATOM 660 N N . CYS A 1 81 ? 9.172 -8.569 -12.534 1.00 87.62 81 CYS A N 1
ATOM 661 C CA . CYS A 1 81 ? 8.344 -9.188 -13.575 1.00 87.62 81 CYS A CA 1
ATOM 662 C C . CYS A 1 81 ? 8.188 -8.287 -14.815 1.00 87.62 81 CYS A C 1
ATOM 664 O O . CYS A 1 81 ? 8.264 -8.763 -15.953 1.00 87.62 81 CYS A O 1
ATOM 666 N N . ALA A 1 82 ? 8.016 -6.976 -14.620 1.00 84.19 82 ALA A N 1
ATOM 667 C CA . ALA A 1 82 ? 7.938 -6.015 -15.717 1.00 84.19 82 ALA A CA 1
ATOM 668 C C . ALA A 1 82 ? 9.266 -5.924 -16.493 1.00 84.19 82 ALA A C 1
ATOM 670 O O . ALA A 1 82 ? 9.260 -6.007 -17.727 1.00 84.19 82 ALA A O 1
ATOM 671 N N . ILE A 1 83 ? 10.398 -5.847 -15.781 1.00 89.00 83 ILE A N 1
ATOM 672 C CA . ILE A 1 83 ? 11.750 -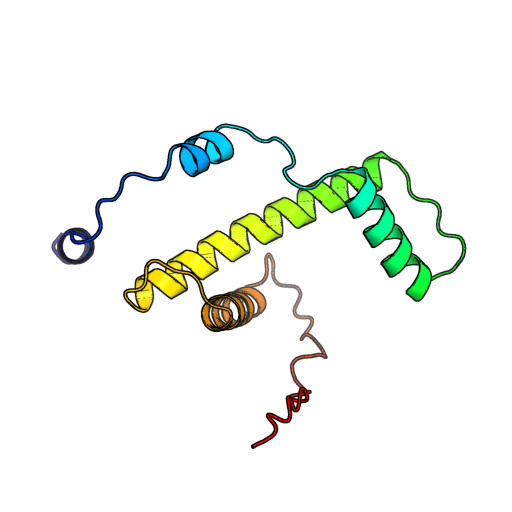5.813 -16.365 1.00 89.00 83 ILE A CA 1
ATOM 673 C C . ILE A 1 83 ? 12.051 -7.109 -17.122 1.00 89.00 83 ILE A C 1
ATOM 675 O O . ILE A 1 83 ? 12.574 -7.062 -18.236 1.00 89.00 83 ILE A O 1
ATOM 679 N N . HIS A 1 84 ? 11.660 -8.263 -16.574 1.00 89.12 84 HIS A N 1
ATOM 680 C CA . HIS A 1 84 ? 11.801 -9.559 -17.241 1.00 89.12 84 HIS A CA 1
ATOM 681 C C . HIS A 1 84 ? 11.092 -9.579 -18.605 1.00 89.12 84 HIS A C 1
ATOM 683 O O . HIS A 1 84 ? 11.609 -10.112 -19.585 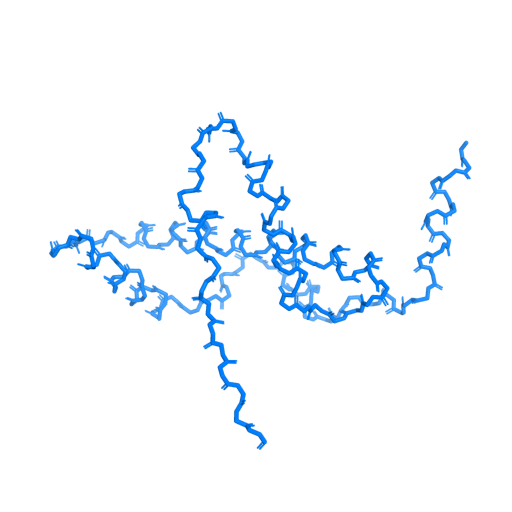1.00 89.12 84 HIS A O 1
ATOM 689 N N . ALA A 1 85 ? 9.941 -8.912 -18.700 1.00 88.69 85 ALA A N 1
ATOM 690 C CA . ALA A 1 85 ? 9.196 -8.730 -19.941 1.00 88.69 85 ALA A CA 1
ATOM 691 C C . ALA A 1 85 ? 9.666 -7.528 -20.792 1.00 88.69 85 ALA A C 1
ATOM 693 O O . ALA A 1 85 ? 8.933 -7.105 -21.689 1.00 88.69 85 ALA A O 1
ATOM 694 N N . LYS A 1 86 ? 10.856 -6.970 -20.516 1.00 88.94 86 LYS A N 1
ATOM 695 C CA . LYS A 1 86 ? 11.459 -5.803 -21.190 1.00 88.94 86 LYS A CA 1
ATOM 696 C C . LYS A 1 86 ? 10.598 -4.533 -21.140 1.00 88.94 86 LYS A C 1
ATOM 698 O O . LYS A 1 86 ? 10.631 -3.717 -22.060 1.00 88.94 86 LYS A O 1
ATOM 703 N N . ARG A 1 87 ? 9.806 -4.356 -20.080 1.00 86.50 87 ARG A N 1
ATOM 704 C CA . ARG A 1 87 ? 8.964 -3.171 -19.852 1.00 86.50 87 ARG A CA 1
ATOM 705 C C . ARG A 1 87 ? 9.441 -2.399 -18.626 1.00 86.50 87 ARG A C 1
ATOM 707 O O . ARG A 1 87 ? 9.966 -2.976 -17.685 1.00 86.50 87 ARG A O 1
ATOM 714 N N . VAL A 1 88 ? 9.205 -1.087 -18.641 1.00 82.88 88 VAL A N 1
ATOM 715 C CA . VAL A 1 88 ? 9.466 -0.182 -17.501 1.00 82.88 88 VAL A CA 1
ATOM 716 C C . VAL A 1 88 ? 8.172 0.141 -16.735 1.00 82.88 88 VAL A C 1
ATOM 718 O O . VAL A 1 88 ? 8.205 0.539 -15.578 1.00 82.88 88 VAL A O 1
ATOM 721 N N . THR A 1 89 ? 7.011 -0.058 -17.364 1.00 87.62 89 THR A N 1
ATOM 722 C CA . THR A 1 89 ? 5.692 0.162 -16.756 1.00 87.62 89 THR A CA 1
ATOM 723 C C . THR A 1 89 ? 5.129 -1.149 -16.211 1.00 87.62 89 THR A C 1
ATOM 725 O O . THR A 1 89 ? 4.968 -2.117 -16.965 1.00 87.62 89 THR A O 1
ATOM 728 N N . ILE A 1 90 ? 4.796 -1.159 -14.918 1.00 88.69 90 ILE A N 1
ATOM 729 C CA . ILE A 1 90 ? 4.090 -2.265 -14.262 1.00 88.69 90 ILE A CA 1
ATOM 730 C C . ILE A 1 90 ? 2.650 -2.373 -14.775 1.00 88.69 90 ILE A C 1
ATOM 732 O O . ILE A 1 90 ? 1.985 -1.369 -15.031 1.00 88.69 90 ILE A O 1
ATOM 736 N N . MET A 1 91 ? 2.162 -3.599 -14.942 1.00 89.06 91 MET A N 1
ATOM 737 C CA . MET A 1 91 ? 0.808 -3.895 -15.411 1.00 89.06 91 MET A CA 1
ATOM 738 C C . MET A 1 91 ? 0.105 -4.874 -14.460 1.00 89.06 91 MET A C 1
ATOM 740 O O . MET A 1 91 ? 0.777 -5.633 -13.760 1.00 89.06 91 MET A O 1
ATOM 744 N N . PRO A 1 92 ? -1.240 -4.958 -14.470 1.00 90.25 92 PRO A N 1
ATOM 745 C CA . PRO A 1 92 ? -1.974 -5.887 -13.604 1.00 90.25 92 PRO A CA 1
ATOM 746 C C . PRO A 1 92 ? -1.535 -7.354 -13.740 1.00 90.25 92 PRO A C 1
ATOM 748 O O . PRO A 1 92 ? -1.504 -8.083 -12.753 1.00 90.25 92 PRO A O 1
ATOM 751 N N . LYS A 1 93 ? -1.122 -7.778 -14.943 1.00 89.06 93 LYS A N 1
ATOM 752 C CA . LYS A 1 93 ? -0.574 -9.123 -15.195 1.00 89.06 93 LYS A CA 1
ATOM 753 C C . LYS A 1 93 ? 0.733 -9.406 -14.444 1.00 89.06 93 LYS A C 1
ATOM 755 O O . LYS A 1 93 ? 0.982 -10.550 -14.084 1.00 89.06 93 LYS A O 1
ATOM 760 N N . ASP A 1 94 ? 1.546 -8.378 -14.198 1.00 89.12 94 ASP A N 1
ATOM 761 C CA . ASP A 1 94 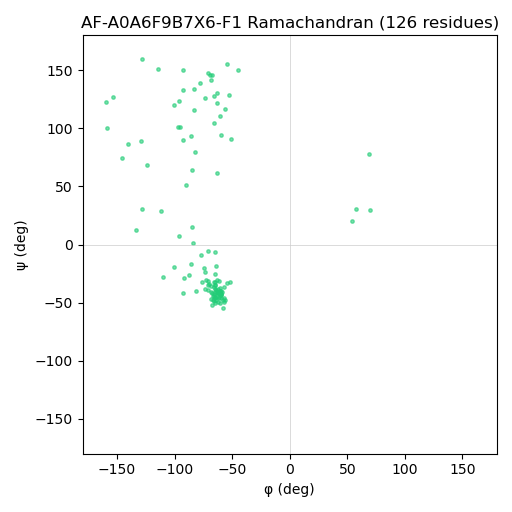? 2.807 -8.509 -13.465 1.00 89.12 94 ASP A CA 1
ATOM 762 C C . ASP A 1 94 ? 2.522 -8.705 -11.973 1.00 89.12 94 ASP A C 1
ATOM 764 O O . ASP A 1 94 ? 3.147 -9.546 -11.342 1.00 89.12 94 ASP A O 1
ATOM 768 N N . ILE A 1 95 ? 1.511 -8.007 -11.440 1.00 88.50 95 ILE A N 1
ATOM 769 C CA . ILE A 1 95 ? 1.053 -8.167 -10.052 1.00 88.50 95 ILE A CA 1
ATOM 770 C C . ILE A 1 95 ? 0.456 -9.560 -9.848 1.00 88.50 95 ILE A C 1
ATOM 772 O O . ILE A 1 95 ? 0.747 -10.226 -8.860 1.00 88.50 95 ILE A O 1
ATOM 776 N N . GLN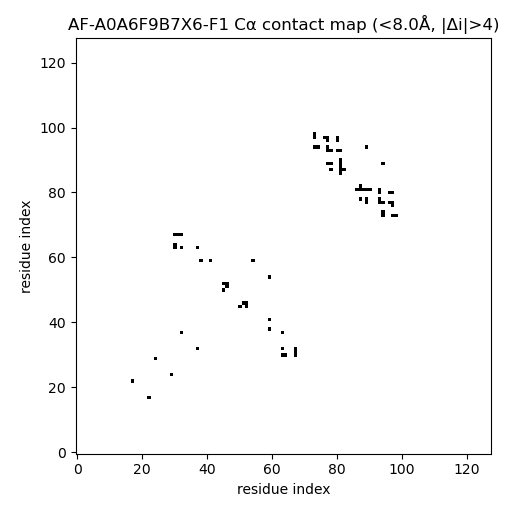 A 1 96 ? -0.373 -10.026 -10.786 1.00 90.69 96 GLN A N 1
ATOM 777 C CA . GLN A 1 96 ? -0.944 -11.376 -10.735 1.00 90.69 96 GLN A CA 1
ATOM 778 C C . GLN A 1 96 ? 0.145 -12.452 -10.759 1.00 90.69 96 GLN A C 1
ATOM 780 O O . GLN A 1 96 ? 0.059 -13.432 -10.020 1.00 90.69 96 GLN A O 1
ATOM 785 N N . LEU A 1 97 ? 1.173 -12.266 -11.592 1.00 87.31 97 LEU A N 1
ATOM 786 C CA . LEU A 1 97 ? 2.318 -13.166 -11.649 1.00 87.31 97 LEU A CA 1
ATOM 787 C C . LEU A 1 97 ? 3.126 -13.129 -10.347 1.00 87.31 97 LEU A C 1
ATOM 789 O O . LEU A 1 97 ? 3.403 -14.190 -9.793 1.00 87.31 97 LEU A O 1
ATOM 793 N N . ALA A 1 98 ? 3.449 -11.934 -9.847 1.00 87.94 98 ALA A N 1
ATOM 794 C CA . ALA A 1 98 ? 4.183 -11.742 -8.602 1.00 87.94 98 ALA A CA 1
ATOM 795 C C . ALA A 1 98 ? 3.457 -12.407 -7.429 1.00 87.94 98 ALA A C 1
ATOM 797 O O . ALA A 1 98 ? 4.045 -13.249 -6.761 1.00 87.94 98 ALA A O 1
ATOM 798 N N . ARG A 1 99 ? 2.150 -12.158 -7.263 1.00 86.81 99 ARG A N 1
ATOM 799 C CA . ARG A 1 99 ? 1.321 -12.832 -6.249 1.00 86.81 99 ARG A CA 1
ATOM 800 C C . ARG A 1 99 ? 1.363 -14.348 -6.388 1.00 86.81 99 ARG A C 1
ATOM 802 O O . ARG A 1 99 ? 1.653 -15.041 -5.429 1.00 86.81 99 ARG A O 1
ATOM 809 N N . ARG A 1 100 ? 1.181 -14.879 -7.599 1.00 85.94 100 ARG A N 1
ATOM 810 C CA . ARG A 1 100 ? 1.194 -16.332 -7.832 1.00 85.94 100 ARG A CA 1
ATOM 811 C C . ARG A 1 100 ? 2.529 -16.993 -7.473 1.00 85.94 100 ARG A C 1
ATOM 813 O O . ARG A 1 100 ? 2.547 -18.174 -7.132 1.00 85.94 100 ARG A O 1
ATOM 820 N N . ILE A 1 101 ? 3.640 -16.275 -7.615 1.00 82.12 101 ILE A N 1
ATOM 821 C CA . ILE A 1 101 ? 4.976 -16.762 -7.248 1.00 82.12 101 ILE A CA 1
ATOM 822 C C . ILE A 1 101 ? 5.210 -16.598 -5.742 1.00 82.12 101 ILE A C 1
ATOM 824 O O . ILE A 1 101 ? 5.748 -17.515 -5.117 1.00 82.12 101 ILE A O 1
ATOM 828 N N . HIS A 1 102 ? 4.760 -15.477 -5.179 1.00 74.88 102 HIS A N 1
ATOM 829 C CA . HIS A 1 102 ? 4.853 -15.132 -3.764 1.00 74.88 102 HIS A CA 1
ATOM 830 C C . HIS A 1 102 ? 4.036 -16.095 -2.889 1.00 74.88 102 HIS A C 1
ATOM 832 O O . HIS A 1 102 ? 4.579 -16.695 -1.969 1.00 74.88 102 HIS A O 1
ATOM 838 N N . ASP A 1 103 ? 2.784 -16.373 -3.261 1.00 65.12 103 ASP A N 1
ATOM 839 C CA . ASP A 1 103 ? 1.881 -17.311 -2.573 1.00 65.12 103 ASP A CA 1
ATOM 840 C C . ASP A 1 103 ? 2.396 -18.767 -2.619 1.00 65.12 103 ASP A C 1
ATOM 842 O O . ASP A 1 103 ? 1.983 -19.611 -1.828 1.00 65.12 103 ASP A O 1
ATOM 846 N N . ARG A 1 104 ? 3.324 -19.090 -3.536 1.00 57.47 104 ARG A N 1
ATOM 847 C CA . ARG A 1 104 ? 4.003 -20.399 -3.588 1.00 57.47 104 ARG A CA 1
ATOM 848 C C . ARG A 1 104 ? 5.230 -20.495 -2.679 1.00 57.47 104 ARG A C 1
ATOM 850 O O . ARG A 1 104 ? 5.687 -21.607 -2.431 1.00 57.47 104 ARG A O 1
ATOM 857 N N . HIS A 1 105 ? 5.764 -19.366 -2.221 1.00 54.25 105 HIS A N 1
ATOM 858 C CA . HIS A 1 105 ? 6.983 -19.271 -1.411 1.00 54.25 105 HIS A CA 1
ATOM 859 C C . HIS A 1 105 ? 6.756 -18.444 -0.139 1.00 54.25 105 HIS A C 1
ATOM 861 O O . HIS A 1 105 ? 7.687 -17.785 0.321 1.00 54.25 105 HIS A O 1
ATOM 867 N N . GLY A 1 106 ? 5.530 -18.465 0.404 1.00 47.50 106 GLY A N 1
ATOM 868 C CA . GLY A 1 106 ? 5.125 -17.660 1.558 1.00 47.50 106 GLY A CA 1
ATOM 869 C C . GLY A 1 106 ? 6.156 -17.664 2.698 1.00 47.50 106 GLY A C 1
ATOM 870 O O . GLY A 1 106 ? 6.903 -18.638 2.863 1.00 47.50 106 GLY A O 1
ATOM 871 N N . PRO A 1 107 ? 6.238 -16.572 3.480 1.00 49.00 107 PRO A N 1
ATOM 872 C CA . PRO A 1 107 ? 7.229 -16.449 4.532 1.00 49.00 107 PRO A CA 1
ATOM 873 C C . PRO A 1 107 ? 6.933 -17.504 5.601 1.00 49.00 107 PRO A C 1
ATOM 875 O O . PRO A 1 107 ? 6.026 -17.349 6.401 1.00 49.00 107 PRO A O 1
ATOM 878 N N . ILE A 1 108 ? 7.742 -18.565 5.618 1.00 50.44 108 ILE A N 1
ATOM 879 C CA . ILE A 1 108 ? 7.707 -19.650 6.607 1.00 50.44 108 ILE A CA 1
ATOM 880 C C . ILE A 1 108 ? 6.453 -20.538 6.520 1.00 50.44 108 ILE A C 1
ATOM 882 O O . ILE A 1 108 ? 5.617 -20.526 7.406 1.00 50.44 108 ILE A O 1
ATOM 886 N N . GLY A 1 109 ? 6.429 -21.444 5.538 1.00 48.12 109 GLY A N 1
ATOM 887 C CA . GLY A 1 109 ? 6.076 -22.857 5.764 1.00 48.12 109 GLY A CA 1
ATOM 888 C C . GLY A 1 109 ? 4.746 -23.212 6.450 1.00 48.12 109 GLY A C 1
ATOM 889 O O . GLY A 1 109 ? 4.621 -24.330 6.944 1.00 48.12 109 GLY A O 1
ATOM 890 N N . ASP A 1 110 ? 3.748 -22.342 6.479 1.00 47.28 110 ASP A N 1
ATOM 891 C CA . ASP A 1 110 ? 2.393 -22.653 6.906 1.00 47.28 110 ASP A CA 1
ATOM 892 C C . ASP A 1 110 ? 1.577 -23.034 5.671 1.00 47.28 110 ASP A C 1
ATOM 894 O O . ASP A 1 110 ? 0.996 -22.208 4.979 1.00 47.28 110 ASP A O 1
ATOM 898 N N . GLY A 1 111 ? 1.587 -24.335 5.360 1.00 47.19 111 GLY A N 1
ATOM 899 C CA . GLY A 1 111 ? 0.862 -24.958 4.251 1.00 47.19 111 GLY A CA 1
ATOM 900 C C . GLY A 1 111 ? -0.663 -24.849 4.356 1.00 47.19 111 GLY A C 1
ATOM 901 O O . GLY A 1 111 ? -1.354 -25.865 4.403 1.00 47.19 111 GLY A O 1
ATOM 902 N N . VAL A 1 112 ? -1.197 -23.630 4.360 1.00 45.91 112 VAL A N 1
ATOM 903 C CA . VAL A 1 112 ? -2.616 -23.344 4.185 1.00 45.91 112 VAL A CA 1
ATOM 904 C C . VAL A 1 112 ? -2.832 -23.031 2.704 1.00 45.91 112 VAL A C 1
ATOM 906 O O . VAL A 1 112 ? -2.507 -21.932 2.256 1.00 45.91 112 VAL A O 1
ATOM 909 N N . PRO A 1 113 ? -3.352 -23.977 1.900 1.00 44.97 113 PRO A N 1
ATOM 910 C CA . PRO A 1 113 ? -3.736 -23.670 0.533 1.00 44.97 113 PRO A CA 1
ATOM 911 C C . PRO A 1 113 ? -4.863 -22.635 0.561 1.00 44.97 113 PRO A C 1
ATOM 913 O O . PRO A 1 113 ? -5.919 -22.866 1.157 1.00 44.97 113 PRO A O 1
ATOM 916 N N . ASP A 1 114 ? -4.624 -21.493 -0.083 1.00 47.19 114 ASP A N 1
ATOM 917 C CA . ASP A 1 114 ? -5.629 -20.454 -0.273 1.00 47.19 114 ASP A CA 1
ATOM 918 C C . ASP A 1 114 ? -6.849 -21.061 -0.989 1.00 47.19 114 ASP A C 1
ATOM 920 O O . ASP A 1 114 ? -6.771 -21.544 -2.125 1.00 47.19 114 ASP A O 1
ATOM 924 N N . ARG A 1 115 ? -7.995 -21.066 -0.298 1.00 48.66 115 ARG A N 1
ATOM 925 C CA . ARG A 1 115 ? -9.267 -21.604 -0.803 1.00 48.66 115 ARG A CA 1
ATOM 926 C C . ARG A 1 115 ? -9.811 -20.811 -1.999 1.00 48.66 115 ARG A C 1
ATOM 928 O O . ARG A 1 115 ? -10.767 -21.261 -2.619 1.00 48.66 115 ARG A O 1
ATOM 935 N N . ASN A 1 116 ? -9.185 -19.690 -2.364 1.00 43.94 116 ASN A N 1
ATOM 936 C CA . ASN A 1 116 ? -9.589 -18.843 -3.487 1.00 43.94 116 ASN A CA 1
ATOM 937 C C . ASN A 1 116 ? -8.834 -19.110 -4.802 1.00 43.94 116 ASN A C 1
ATOM 939 O O . ASN A 1 116 ? -9.039 -18.393 -5.780 1.00 43.94 116 ASN A O 1
ATOM 943 N N . VAL A 1 117 ? -8.004 -20.158 -4.888 1.00 48.00 117 VAL A N 1
ATOM 944 C CA . VAL A 1 117 ? -7.373 -20.567 -6.166 1.00 48.00 117 VAL A CA 1
ATOM 945 C C . VAL A 1 117 ? -8.389 -21.188 -7.152 1.00 48.00 117 VAL A C 1
ATOM 947 O O . VAL A 1 117 ? -8.066 -21.430 -8.316 1.00 48.00 117 VAL A O 1
ATOM 950 N N . LEU A 1 118 ? -9.641 -21.393 -6.733 1.00 41.75 118 LEU A N 1
ATOM 951 C CA . LEU A 1 118 ? -10.719 -21.953 -7.549 1.00 41.75 118 LEU A CA 1
ATOM 952 C C . LEU A 1 118 ? -11.942 -21.025 -7.612 1.00 41.75 118 LEU A C 1
ATOM 954 O O . LEU A 1 118 ? -12.980 -21.383 -7.091 1.00 41.75 118 LEU A O 1
ATOM 958 N N . GLU A 1 119 ? -11.855 -19.864 -8.263 1.00 35.00 119 GLU A N 1
ATOM 959 C CA . GLU A 1 119 ? -13.008 -19.282 -8.982 1.00 35.00 119 GLU A CA 1
ATOM 960 C C . GLU A 1 119 ? -12.510 -18.275 -10.045 1.00 35.00 119 GLU A C 1
ATOM 962 O O . GLU A 1 119 ? -12.199 -17.121 -9.737 1.00 35.00 119 GLU A O 1
ATOM 967 N N . PRO A 1 120 ? -12.433 -18.663 -11.331 1.00 41.16 120 PRO A N 1
ATOM 968 C CA . PRO A 1 120 ? -12.280 -17.726 -12.432 1.00 41.16 120 PRO A CA 1
ATOM 969 C C . PRO A 1 120 ? -13.658 -17.162 -12.808 1.00 41.16 120 PRO A C 1
ATOM 971 O O . PRO A 1 120 ? -14.270 -17.597 -13.782 1.00 41.16 120 PRO A O 1
ATOM 974 N N . ARG A 1 121 ? -14.167 -16.180 -12.057 1.00 42.50 121 ARG A N 1
ATOM 975 C CA . ARG A 1 121 ? -15.367 -15.424 -12.457 1.00 42.50 121 ARG A CA 1
ATOM 976 C C . ARG A 1 121 ? -15.255 -13.940 -12.134 1.00 42.50 121 ARG A C 1
ATOM 978 O O . ARG A 1 121 ? -15.796 -13.458 -11.151 1.00 42.50 121 ARG A O 1
ATOM 985 N N . LEU A 1 122 ? -14.655 -13.195 -13.058 1.00 38.38 122 LEU A N 1
ATOM 986 C CA . LEU A 1 122 ? -15.159 -11.868 -13.404 1.00 38.38 122 LEU A CA 1
ATOM 987 C C . LEU A 1 122 ? -15.308 -11.804 -14.923 1.00 38.38 122 LEU A C 1
ATOM 989 O O . LEU A 1 122 ? -14.396 -11.451 -15.665 1.00 38.38 122 LEU A O 1
ATOM 993 N N . SER A 1 123 ? -16.496 -12.202 -15.371 1.00 37.12 123 SER A N 1
ATOM 994 C CA . SER A 1 123 ? -17.057 -11.827 -16.659 1.00 37.12 123 SER A CA 1
ATOM 995 C C . SER A 1 123 ? -17.182 -10.305 -16.712 1.00 37.12 123 SER A C 1
ATOM 997 O O . SER A 1 123 ? -18.173 -9.741 -16.251 1.00 37.12 123 SER A O 1
ATOM 999 N N . VAL A 1 124 ? -16.175 -9.631 -17.263 1.00 38.41 124 VAL A N 1
ATOM 1000 C CA . VAL A 1 124 ? -16.351 -8.270 -17.769 1.00 38.41 124 VAL A CA 1
ATOM 1001 C C . VAL A 1 124 ? -16.871 -8.413 -19.192 1.00 38.41 124 VAL A C 1
ATOM 1003 O O . VAL A 1 124 ? -16.115 -8.610 -20.140 1.00 38.41 124 VAL A O 1
ATOM 1006 N N . THR A 1 125 ? -18.194 -8.385 -19.320 1.00 35.53 125 THR A N 1
ATOM 1007 C CA . THR A 1 125 ? -18.872 -8.199 -20.600 1.00 35.53 125 THR A CA 1
ATOM 1008 C C . THR A 1 125 ? -18.445 -6.846 -21.161 1.00 35.53 125 THR A C 1
ATOM 1010 O O . THR A 1 125 ? -18.809 -5.805 -20.621 1.00 35.53 125 THR A O 1
ATOM 1013 N N . ILE A 1 126 ? -17.659 -6.862 -22.234 1.00 29.67 126 ILE A N 1
ATOM 1014 C CA . ILE A 1 126 ? -17.415 -5.689 -23.075 1.00 29.67 126 ILE A CA 1
ATOM 1015 C C . ILE A 1 126 ? -18.601 -5.620 -24.052 1.00 29.67 126 ILE A C 1
ATOM 1017 O O . ILE A 1 126 ? -18.781 -6.572 -24.819 1.00 29.67 126 ILE A O 1
ATOM 1021 N N . PRO A 1 127 ? -19.460 -4.584 -24.022 1.00 33.38 127 PRO A N 1
ATOM 1022 C CA . PRO A 1 127 ? -20.438 -4.392 -25.086 1.00 33.38 127 PRO A CA 1
ATOM 1023 C C . PRO A 1 127 ? -19.719 -4.028 -26.396 1.00 33.38 127 PRO A C 1
ATOM 1025 O O . PRO A 1 127 ? -18.665 -3.396 -26.366 1.00 33.38 127 PRO A O 1
ATOM 1028 N N . ARG A 1 128 ? -20.295 -4.505 -27.507 1.00 38.41 128 ARG A N 1
ATOM 1029 C CA . ARG A 1 128 ? -19.775 -4.443 -28.886 1.00 38.41 128 ARG A CA 1
ATOM 1030 C C . ARG A 1 128 ? -19.309 -3.063 -29.333 1.00 38.41 128 ARG A C 1
ATOM 1032 O O . ARG A 1 128 ? -20.024 -2.084 -29.033 1.00 38.41 128 ARG A O 1
#

Foldseek 3Di:
DPVVVVVVVVLPPDPPDDDPVVVVPVVDPDQPDDLVVLVVVVVVVVCVVPNPDDDDPVRSVVVSSVVVVVVVVLVVQLCVQQVVVVHRDGDPVSSVVSCVVCVVVDDDDPPDPDPPPPDPDDPPDDDD